Protein AF-A0AAW6K446-F1 (afdb_monomer_lite)

Foldseek 3Di:
DKDKDKDKDLDLQPVVVLLLLFFDADPVPRHFDADPVRHTHGDPPHDDDDDPDDSVCVSVVVVVVCVVVVFSPDSVRRIDMDIDIDPPPVPPD

Secondary structure (DSSP, 8-state):
--EEEEEEE--S-THHHHHHHHB-B-TTT-PBPB-TTSPBPBPTT-----SSS-GGGHHHHHHHHHHHTT---STTT--EEEEEEE--GGG--

Radius of gyration: 15.34 Å; chains: 1; bounding box: 36×26×42 Å

Sequence (93 aa):
MAIVKHIKSRNANYSAAINYLLFEHDEKTGKKIVDESGRSILRKEFYMYGLNCDPMSFDKECELTNAHFHKNKKREDIKSHHYIISYDPADVD

Organism: Mediterraneibacter gnavus (NCBI:txid33038)

pLDDT: mean 88.89, std 4.29, range [69.81, 95.62]

Structure (mmCIF, N/CA/C/O backbone):
data_AF-A0AAW6K446-F1
#
_entry.id   AF-A0AAW6K446-F1
#
loop_
_atom_site.group_PDB
_atom_site.id
_atom_site.type_symbol
_atom_site.label_atom_id
_atom_site.label_alt_id
_atom_site.label_comp_id
_atom_site.label_asym_id
_atom_site.label_entity_id
_atom_site.label_seq_id
_atom_site.pdbx_PDB_ins_code
_atom_site.Cartn_x
_atom_site.Cartn_y
_atom_site.Cartn_z
_atom_site.occupancy
_atom_site.B_iso_or_equiv
_atom_site.auth_seq_id
_atom_site.auth_comp_id
_atom_site.auth_asym_id
_atom_site.auth_atom_id
_atom_site.pdbx_PDB_model_num
ATOM 1 N N . MET A 1 1 ? -23.291 -5.673 5.121 1.00 87.94 1 MET A N 1
ATOM 2 C CA . MET A 1 1 ? -23.163 -6.127 3.717 1.00 87.94 1 MET A CA 1
ATOM 3 C C . MET A 1 1 ? -21.745 -5.812 3.283 1.00 87.94 1 MET A C 1
ATOM 5 O O . MET A 1 1 ? -21.256 -4.774 3.699 1.00 87.94 1 MET A O 1
ATOM 9 N N . ALA A 1 2 ? -21.077 -6.687 2.532 1.00 91.94 2 ALA A N 1
ATOM 10 C CA . ALA A 1 2 ? -19.757 -6.361 1.995 1.00 91.94 2 ALA A CA 1
ATOM 11 C C . ALA A 1 2 ? -19.910 -5.574 0.687 1.00 91.94 2 ALA A C 1
ATOM 13 O O . ALA A 1 2 ? -20.692 -5.992 -0.169 1.00 91.94 2 ALA A O 1
ATOM 14 N N . ILE A 1 3 ? -19.159 -4.488 0.515 1.00 93.06 3 ILE A N 1
ATOM 15 C CA . ILE A 1 3 ? -19.079 -3.747 -0.748 1.00 93.06 3 ILE A CA 1
ATOM 16 C C . ILE A 1 3 ? -17.651 -3.744 -1.293 1.00 93.06 3 ILE A C 1
ATOM 18 O O . ILE A 1 3 ? -16.682 -3.776 -0.534 1.00 93.06 3 ILE A O 1
ATOM 22 N N . VAL A 1 4 ? -17.512 -3.695 -2.619 1.00 92.38 4 VAL A N 1
ATOM 23 C CA . VAL A 1 4 ? -16.208 -3.559 -3.281 1.00 92.38 4 VAL A CA 1
ATOM 24 C C . VAL A 1 4 ? -16.016 -2.107 -3.692 1.00 92.38 4 VAL A C 1
ATOM 26 O O . VAL A 1 4 ? -16.641 -1.629 -4.636 1.00 92.38 4 VAL A O 1
ATOM 29 N N . LYS A 1 5 ? -15.104 -1.412 -3.014 1.00 88.94 5 LYS A N 1
ATOM 30 C CA . LYS A 1 5 ? -14.651 -0.075 -3.402 1.00 88.94 5 LYS A CA 1
ATOM 31 C C . LYS A 1 5 ? -13.530 -0.185 -4.423 1.00 88.94 5 LYS A C 1
ATOM 33 O O . LYS A 1 5 ? -12.572 -0.932 -4.217 1.00 88.94 5 LYS A O 1
ATOM 38 N N . HIS A 1 6 ? -13.610 0.603 -5.493 1.00 89.50 6 HIS A N 1
ATOM 39 C CA . HIS A 1 6 ? -12.550 0.713 -6.495 1.00 89.50 6 HIS A CA 1
ATOM 40 C C . HIS A 1 6 ? -11.863 2.079 -6.434 1.00 89.50 6 HIS A C 1
ATOM 42 O O . HIS A 1 6 ? -12.498 3.112 -6.629 1.00 89.50 6 HIS A O 1
ATOM 48 N N . ILE A 1 7 ? -10.545 2.081 -6.235 1.00 86.06 7 ILE A N 1
ATOM 49 C CA . ILE A 1 7 ? -9.715 3.287 -6.222 1.00 86.06 7 ILE A CA 1
ATOM 50 C C . ILE A 1 7 ? -8.724 3.212 -7.383 1.00 86.06 7 ILE A C 1
ATOM 52 O O . ILE A 1 7 ? -7.824 2.370 -7.415 1.00 86.06 7 ILE A O 1
ATOM 56 N N . LYS A 1 8 ? -8.877 4.114 -8.353 1.00 86.75 8 LYS A N 1
ATOM 57 C CA . LYS A 1 8 ? -7.921 4.281 -9.456 1.00 86.75 8 LYS A CA 1
ATOM 58 C C . LYS A 1 8 ? -6.798 5.215 -9.011 1.00 86.75 8 LYS A C 1
ATOM 60 O O . LYS A 1 8 ? -7.061 6.311 -8.526 1.00 86.75 8 LYS A O 1
ATOM 65 N N . SER A 1 9 ? -5.554 4.812 -9.233 1.00 82.00 9 SER A N 1
ATOM 66 C CA . SER A 1 9 ? -4.356 5.585 -8.912 1.00 82.00 9 SER A CA 1
ATOM 67 C C . SER A 1 9 ? -3.437 5.685 -10.128 1.00 82.00 9 SER A C 1
ATOM 69 O O . SER A 1 9 ? -3.237 4.721 -10.865 1.00 82.00 9 SER A O 1
ATOM 71 N N . ARG A 1 10 ? -2.856 6.870 -10.335 1.00 86.12 10 ARG A N 1
ATOM 72 C CA . ARG A 1 10 ? -1.790 7.121 -11.325 1.00 86.12 10 ARG A CA 1
ATOM 73 C C . ARG A 1 10 ? -0.462 7.446 -10.638 1.00 86.12 10 ARG A C 1
ATOM 75 O O . ARG A 1 10 ? 0.316 8.268 -11.121 1.00 86.12 10 ARG A O 1
ATOM 82 N N . ASN A 1 11 ? -0.258 6.886 -9.448 1.00 83.44 11 ASN A N 1
ATOM 83 C CA . ASN A 1 11 ? 0.934 7.121 -8.648 1.00 83.44 11 ASN A CA 1
ATOM 84 C C . ASN A 1 11 ? 2.078 6.210 -9.112 1.00 83.44 11 ASN A C 1
ATOM 86 O O . ASN A 1 11 ? 1.919 4.995 -9.144 1.00 83.44 11 ASN A O 1
ATOM 90 N N . ALA A 1 12 ? 3.220 6.813 -9.448 1.00 83.31 12 ALA A N 1
ATOM 91 C CA . ALA A 1 12 ? 4.448 6.099 -9.801 1.00 83.31 12 ALA A CA 1
ATOM 92 C C . ALA A 1 12 ? 5.184 5.531 -8.583 1.00 83.31 12 ALA A C 1
ATOM 94 O O . ALA A 1 12 ? 6.047 4.675 -8.730 1.00 83.31 12 ALA A O 1
ATOM 95 N N . ASN A 1 13 ? 4.870 6.030 -7.387 1.00 88.38 13 ASN A N 1
ATOM 96 C CA . ASN A 1 13 ? 5.430 5.526 -6.147 1.00 88.38 13 ASN A CA 1
ATOM 97 C C . ASN A 1 13 ? 4.645 4.280 -5.715 1.00 88.38 13 ASN A C 1
ATOM 99 O O . ASN A 1 13 ? 3.634 4.383 -5.015 1.00 88.38 13 ASN A O 1
ATOM 103 N N . TYR A 1 14 ? 5.108 3.111 -6.157 1.00 86.62 14 TYR A N 1
ATOM 104 C CA . TYR A 1 14 ? 4.501 1.820 -5.825 1.00 86.62 14 TYR A CA 1
ATOM 105 C C . TYR A 1 14 ? 4.592 1.503 -4.324 1.00 86.62 14 TYR A C 1
ATOM 107 O O . TYR A 1 14 ? 3.669 0.900 -3.773 1.00 86.62 14 TYR A O 1
ATOM 115 N N . SER A 1 15 ? 5.613 2.011 -3.624 1.00 88.75 15 SER A N 1
ATOM 116 C CA . SER A 1 15 ? 5.758 1.865 -2.170 1.00 88.75 15 SER A CA 1
ATOM 117 C C . SER A 1 15 ? 4.616 2.537 -1.402 1.00 88.75 15 SER A C 1
ATOM 119 O O . SER A 1 15 ? 4.314 2.151 -0.273 1.00 88.75 15 SER A O 1
ATOM 121 N N . ALA A 1 16 ? 3.944 3.539 -1.981 1.00 86.94 16 ALA A N 1
ATOM 122 C CA . ALA A 1 16 ? 2.812 4.206 -1.338 1.00 86.94 16 ALA A CA 1
ATOM 123 C C . ALA A 1 16 ? 1.638 3.247 -1.073 1.00 86.94 16 ALA A C 1
ATOM 125 O O . ALA A 1 16 ? 0.961 3.388 -0.055 1.00 86.94 16 ALA A O 1
ATOM 126 N N . ALA A 1 17 ? 1.418 2.264 -1.954 1.00 83.75 17 ALA A N 1
ATOM 127 C CA . ALA A 1 17 ? 0.372 1.260 -1.774 1.00 83.75 17 ALA A CA 1
ATOM 128 C C . ALA A 1 17 ? 0.679 0.348 -0.580 1.00 83.75 17 ALA A C 1
ATOM 130 O O . ALA A 1 17 ? -0.154 0.212 0.313 1.00 83.75 17 ALA A O 1
ATOM 131 N N . ILE A 1 18 ? 1.899 -0.197 -0.524 1.00 86.62 18 ILE A N 1
ATOM 132 C CA . ILE A 1 18 ? 2.348 -1.054 0.582 1.00 86.62 18 ILE A CA 1
ATOM 133 C C . ILE A 1 18 ? 2.264 -0.289 1.907 1.00 86.62 18 ILE A C 1
ATOM 135 O O . ILE A 1 18 ? 1.698 -0.783 2.875 1.00 86.62 18 ILE A O 1
ATOM 139 N N . ASN A 1 19 ? 2.750 0.956 1.941 1.00 88.00 19 ASN A N 1
ATOM 140 C CA . ASN A 1 19 ? 2.697 1.787 3.144 1.00 88.00 19 ASN A CA 1
ATOM 141 C C . ASN A 1 19 ? 1.265 1.999 3.654 1.00 88.00 19 ASN A C 1
ATOM 143 O O . ASN A 1 19 ? 1.030 1.916 4.856 1.00 88.00 19 ASN A O 1
ATOM 147 N N . TYR A 1 20 ? 0.311 2.258 2.758 1.00 85.12 20 TYR A N 1
ATOM 148 C CA . TYR A 1 20 ? -1.087 2.452 3.142 1.00 85.12 20 TYR A CA 1
ATOM 149 C C . TYR A 1 20 ? -1.728 1.182 3.729 1.00 85.12 20 TYR A C 1
ATOM 151 O O . TYR A 1 20 ? -2.571 1.260 4.630 1.00 85.12 20 TYR A O 1
ATOM 159 N N . LEU A 1 21 ? -1.332 0.014 3.216 1.00 85.06 21 LEU A N 1
ATOM 160 C CA . LEU A 1 21 ? -1.809 -1.286 3.688 1.00 85.06 21 LEU A CA 1
ATOM 161 C C . LEU A 1 21 ? -1.154 -1.696 5.013 1.00 85.06 21 LEU A C 1
ATOM 163 O O . LEU A 1 21 ? -1.827 -2.273 5.859 1.00 85.06 21 LEU A O 1
ATOM 167 N N . LEU A 1 22 ? 0.129 -1.383 5.209 1.00 90.00 22 LEU A N 1
ATOM 168 C CA . LEU A 1 22 ? 0.876 -1.754 6.413 1.00 90.00 22 LEU A CA 1
ATOM 169 C C . LEU A 1 22 ? 0.542 -0.883 7.622 1.00 90.00 22 LEU A C 1
ATOM 171 O O . LEU A 1 22 ? 0.466 -1.395 8.737 1.00 90.00 22 LEU A O 1
ATOM 175 N N . PHE A 1 23 ? 0.378 0.424 7.424 1.00 92.69 23 PHE A N 1
ATOM 176 C CA . PHE A 1 23 ? 0.261 1.377 8.525 1.00 92.69 23 PHE A CA 1
ATOM 177 C C . PHE A 1 23 ? -1.176 1.840 8.751 1.00 92.69 23 PHE A C 1
ATOM 179 O O . PHE A 1 23 ? -2.019 1.813 7.851 1.00 92.69 23 PHE A O 1
ATOM 186 N N . GLU A 1 24 ? -1.461 2.265 9.977 1.00 92.50 24 GLU A N 1
ATOM 187 C CA . GLU A 1 24 ? -2.728 2.882 10.337 1.00 92.50 24 GLU A CA 1
ATOM 188 C C . GLU A 1 24 ? -2.829 4.291 9.740 1.00 92.50 24 GLU A C 1
ATOM 190 O O . GLU A 1 24 ? -1.871 5.071 9.713 1.00 92.50 24 GLU A O 1
ATOM 195 N N . HIS A 1 25 ? -4.019 4.618 9.250 1.00 90.62 25 HIS A N 1
ATOM 196 C CA . HIS A 1 25 ? -4.365 5.926 8.717 1.00 90.62 25 HIS A CA 1
ATOM 197 C C . HIS A 1 25 ? -5.686 6.370 9.337 1.00 90.62 25 HIS A C 1
ATOM 199 O O . HIS A 1 25 ? -6.596 5.562 9.494 1.00 90.62 25 HIS A O 1
ATOM 205 N N . ASP A 1 26 ? -5.795 7.656 9.648 1.00 87.94 26 ASP A N 1
ATOM 206 C CA . ASP A 1 26 ? -7.055 8.272 10.034 1.00 87.94 26 ASP A CA 1
ATOM 207 C C . ASP A 1 26 ? -8.024 8.207 8.847 1.00 87.94 26 ASP A C 1
ATOM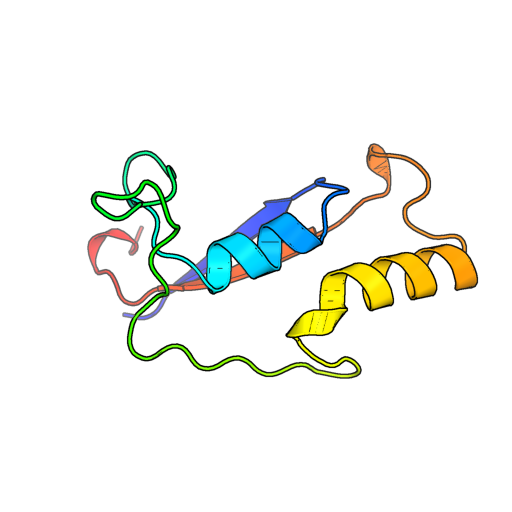 209 O O . ASP A 1 26 ? -7.728 8.700 7.757 1.00 87.94 26 ASP A O 1
ATOM 213 N N . GLU A 1 27 ? -9.176 7.574 9.044 1.00 76.12 27 GLU A N 1
ATOM 214 C CA . GLU A 1 27 ? -10.107 7.247 7.959 1.00 76.12 27 GLU A CA 1
ATOM 215 C C . GLU A 1 27 ? -10.762 8.486 7.338 1.00 76.12 27 GLU A C 1
ATOM 217 O O . GLU A 1 27 ? -11.122 8.476 6.162 1.00 76.12 27 GLU A O 1
ATOM 222 N N . LYS A 1 28 ? -10.875 9.581 8.101 1.00 80.12 28 LYS A N 1
ATOM 223 C CA . LYS A 1 28 ? -11.516 10.824 7.645 1.00 80.12 28 LYS A CA 1
ATOM 224 C C . LYS A 1 28 ? -10.563 11.708 6.853 1.00 80.12 28 LYS A C 1
ATOM 226 O O . LYS A 1 28 ? -10.960 12.347 5.883 1.00 80.12 28 LYS A O 1
ATOM 231 N N . THR A 1 29 ? -9.310 11.785 7.283 1.00 85.81 29 THR A N 1
ATOM 232 C CA . THR A 1 29 ? -8.301 12.685 6.713 1.00 85.81 29 THR A CA 1
ATOM 233 C C . THR A 1 29 ? -7.320 11.971 5.788 1.00 85.81 29 THR A C 1
ATOM 235 O O . THR A 1 29 ? -6.588 12.629 5.049 1.00 85.81 29 THR A O 1
ATOM 238 N N . GLY A 1 30 ? -7.259 10.638 5.842 1.00 81.44 30 GLY A N 1
ATOM 239 C CA . GLY A 1 30 ? -6.295 9.807 5.123 1.00 81.44 30 GLY A CA 1
ATOM 240 C C . GLY A 1 30 ? -4.857 9.929 5.639 1.00 81.44 30 GLY A C 1
ATOM 241 O O . GLY A 1 30 ? -3.937 9.353 5.049 1.00 81.44 30 GLY A O 1
ATOM 242 N N . LYS A 1 31 ? -4.619 10.684 6.720 1.00 89.00 31 LYS A N 1
ATOM 243 C CA . LYS A 1 31 ? -3.273 10.907 7.261 1.00 89.00 31 LYS A CA 1
ATOM 244 C C . LYS A 1 31 ? -2.794 9.690 8.034 1.00 89.00 31 LYS A C 1
ATOM 246 O O . LYS A 1 31 ? -3.554 9.071 8.764 1.00 89.00 31 LYS A O 1
ATOM 251 N N . LYS A 1 32 ? -1.510 9.372 7.885 1.00 91.06 32 LYS A N 1
ATOM 252 C CA . LYS A 1 32 ? -0.878 8.271 8.612 1.00 91.06 32 LYS A CA 1
ATOM 253 C C . LYS A 1 32 ? -0.851 8.570 10.111 1.00 91.06 32 LYS A C 1
ATOM 255 O O . LYS A 1 32 ? -0.473 9.680 10.492 1.00 91.06 32 LYS A O 1
ATOM 260 N N . ILE A 1 33 ? -1.217 7.592 10.930 1.00 94.56 33 ILE A N 1
ATOM 261 C CA . ILE A 1 33 ? -1.156 7.684 12.390 1.00 94.56 33 ILE A CA 1
ATOM 262 C C . ILE A 1 33 ? 0.261 7.320 12.844 1.00 94.56 33 ILE A C 1
ATOM 264 O O . ILE A 1 33 ? 0.883 6.384 12.329 1.00 94.56 33 ILE A O 1
ATOM 268 N N . VAL A 1 34 ? 0.786 8.099 13.786 1.00 95.62 34 VAL A N 1
ATOM 269 C CA . VAL A 1 34 ? 2.126 7.921 14.346 1.00 95.62 34 VAL A CA 1
ATOM 270 C C . VAL A 1 34 ? 2.072 7.831 15.867 1.00 95.62 34 VAL A C 1
ATOM 272 O O . VAL A 1 34 ? 1.153 8.366 16.485 1.00 95.62 34 VAL A O 1
ATOM 275 N N . ASP A 1 35 ? 3.046 7.145 16.456 1.00 94.31 35 ASP A N 1
ATOM 276 C CA . ASP A 1 35 ? 3.238 7.081 17.903 1.00 94.31 35 ASP A CA 1
ATOM 277 C C . ASP A 1 35 ? 3.839 8.382 18.471 1.00 94.31 35 ASP A C 1
ATOM 279 O O . ASP A 1 35 ? 4.141 9.332 17.742 1.00 94.31 35 ASP A O 1
ATOM 283 N N . GLU A 1 36 ? 4.044 8.423 19.789 1.00 94.88 36 GLU A N 1
ATOM 284 C CA . GLU A 1 36 ? 4.627 9.571 20.503 1.00 94.88 36 GLU A CA 1
ATOM 285 C C . GLU A 1 36 ? 6.039 9.942 20.012 1.0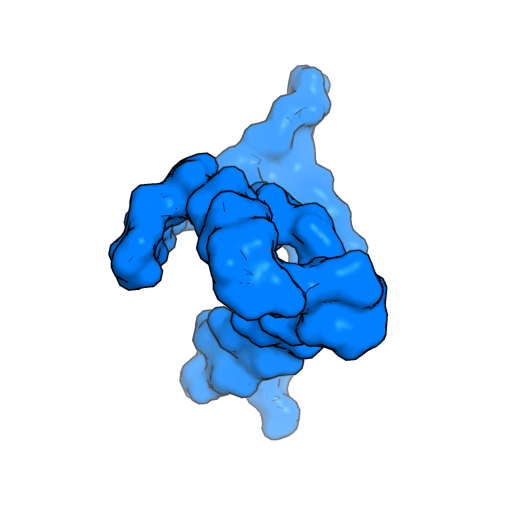0 94.88 36 GLU A C 1
ATOM 287 O O . GLU A 1 36 ? 6.471 11.085 20.153 1.00 94.88 36 GLU A O 1
ATOM 292 N N . SER A 1 37 ? 6.758 8.992 19.405 1.00 95.38 37 SER A N 1
ATOM 293 C CA . SER A 1 37 ? 8.087 9.192 18.814 1.00 95.38 37 SER A CA 1
ATOM 294 C C . SER A 1 37 ? 8.033 9.546 17.320 1.00 95.38 37 SER A C 1
ATOM 296 O O . SER A 1 37 ? 9.079 9.648 16.676 1.00 95.38 37 SER A O 1
ATOM 298 N N . GLY A 1 38 ? 6.838 9.711 16.744 1.00 93.56 38 GLY A N 1
ATOM 299 C CA . GLY A 1 38 ? 6.631 10.015 15.328 1.00 93.56 38 GLY A CA 1
ATOM 300 C C . GLY A 1 38 ? 6.792 8.814 14.389 1.00 93.56 38 GLY A C 1
ATOM 301 O O . GLY A 1 38 ? 6.881 8.999 13.171 1.00 93.56 38 GLY A O 1
ATOM 302 N N . ARG A 1 39 ? 6.839 7.582 14.907 1.00 94.44 39 ARG A N 1
ATOM 303 C CA . ARG A 1 39 ? 6.950 6.367 14.087 1.00 94.44 39 ARG A CA 1
ATOM 304 C C . ARG A 1 39 ? 5.574 5.905 13.640 1.00 94.44 39 ARG A C 1
ATOM 306 O O . ARG A 1 39 ? 4.599 6.009 14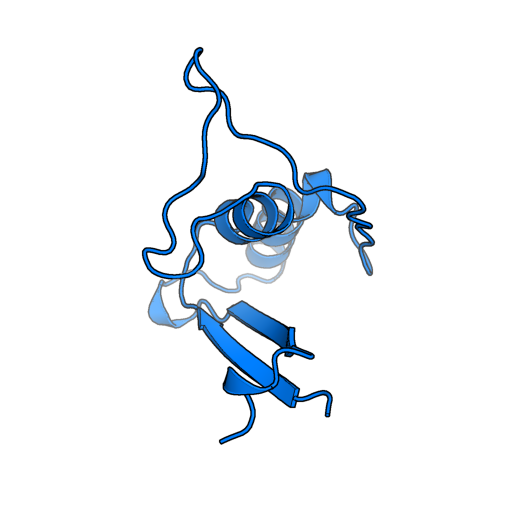.370 1.00 94.44 39 ARG A O 1
ATOM 313 N N . SER A 1 40 ? 5.497 5.386 12.419 1.00 93.56 40 SER A N 1
ATOM 314 C CA . SER A 1 40 ? 4.239 4.893 11.850 1.00 93.56 40 SER A CA 1
ATOM 315 C C . SER A 1 40 ? 3.756 3.643 12.586 1.00 93.56 40 SER A C 1
ATOM 317 O O . SER A 1 40 ? 4.539 2.716 12.792 1.00 93.56 40 SER A O 1
ATOM 319 N N . ILE A 1 41 ? 2.474 3.613 12.949 1.00 94.88 41 ILE A N 1
ATOM 320 C CA . ILE A 1 41 ? 1.870 2.483 13.665 1.00 94.88 41 ILE A CA 1
ATOM 321 C C . ILE A 1 41 ? 1.409 1.435 12.653 1.00 94.88 41 ILE A C 1
ATOM 323 O O . ILE A 1 41 ? 0.706 1.771 11.702 1.00 94.88 41 ILE A O 1
ATOM 327 N N . LEU A 1 42 ? 1.824 0.177 12.828 1.00 92.31 42 LEU A N 1
ATOM 328 C CA . LEU A 1 42 ? 1.363 -0.937 11.994 1.00 92.31 42 LEU A CA 1
ATOM 329 C C . LEU A 1 42 ? -0.103 -1.256 12.287 1.00 92.31 42 LEU A C 1
ATOM 331 O O . LEU A 1 42 ? -0.517 -1.234 13.446 1.00 92.31 42 LEU A O 1
ATOM 335 N N . ARG A 1 43 ? -0.865 -1.617 11.252 1.00 92.00 43 ARG A N 1
ATOM 336 C CA . ARG A 1 43 ? -2.234 -2.110 11.426 1.00 92.00 43 ARG A CA 1
ATOM 337 C C . ARG A 1 43 ? -2.240 -3.361 12.297 1.00 92.00 43 ARG A C 1
ATOM 339 O O . ARG A 1 43 ? -1.353 -4.208 12.206 1.00 92.00 43 ARG A O 1
ATOM 346 N N . LYS A 1 44 ? -3.275 -3.503 13.117 1.00 89.19 44 LYS A N 1
ATOM 347 C CA . LYS A 1 44 ? -3.521 -4.734 13.874 1.00 89.19 44 LYS A CA 1
ATOM 348 C C . LYS A 1 44 ? -4.123 -5.800 12.961 1.00 89.19 44 LYS A C 1
ATOM 350 O O . LYS A 1 44 ? -4.864 -5.473 12.040 1.00 89.19 44 LYS A O 1
ATOM 355 N N . GLU A 1 45 ? -3.780 -7.060 13.227 1.00 87.38 45 GLU A N 1
ATOM 356 C CA . GLU A 1 45 ? -4.356 -8.239 12.556 1.00 87.38 45 GLU A CA 1
ATOM 357 C C . GLU A 1 45 ? -4.270 -8.204 11.018 1.00 87.38 45 GLU A C 1
ATOM 359 O O . GLU A 1 45 ? -5.140 -8.718 10.316 1.00 87.38 45 GLU A O 1
ATOM 364 N N . PHE A 1 46 ? -3.210 -7.596 10.473 1.00 84.69 46 PHE A N 1
ATOM 365 C CA . PHE A 1 46 ? -3.011 -7.548 9.030 1.00 84.69 46 PHE A CA 1
ATOM 366 C C . PHE A 1 46 ? -2.347 -8.829 8.521 1.00 84.69 46 PHE A C 1
ATOM 368 O O . PHE A 1 46 ? -1.402 -9.352 9.112 1.00 84.69 46 PHE A O 1
ATOM 375 N N . TYR A 1 47 ? -2.823 -9.296 7.372 1.00 87.50 47 TYR A N 1
ATOM 376 C CA . TYR A 1 47 ? -2.206 -10.373 6.612 1.00 87.50 47 TYR A CA 1
ATOM 377 C C . TYR A 1 47 ? -1.842 -9.836 5.240 1.00 87.50 47 TYR A C 1
ATOM 379 O O . TYR A 1 47 ? -2.633 -9.133 4.609 1.00 87.50 47 TYR A O 1
ATOM 387 N N . MET A 1 48 ? -0.643 -10.169 4.776 1.00 88.12 48 MET A N 1
ATOM 388 C CA . MET A 1 48 ? -0.148 -9.705 3.492 1.00 88.12 48 MET A CA 1
ATOM 389 C C . MET A 1 48 ? 0.355 -10.891 2.680 1.00 88.12 48 MET A C 1
ATOM 391 O O . MET A 1 48 ? 1.140 -11.703 3.162 1.00 88.12 48 MET A O 1
ATOM 395 N N . TYR A 1 49 ? -0.125 -10.986 1.445 1.00 89.88 49 TYR A N 1
ATOM 396 C CA . TYR A 1 49 ? 0.229 -12.047 0.516 1.00 89.88 49 TYR A CA 1
ATOM 397 C C . TYR A 1 49 ? 0.425 -11.464 -0.880 1.00 89.88 49 TYR A C 1
ATOM 399 O O . TYR A 1 49 ? -0.243 -10.499 -1.255 1.00 89.88 49 TYR A O 1
ATOM 407 N N . GLY A 1 50 ? 1.360 -12.041 -1.629 1.00 89.44 50 GLY A N 1
ATOM 408 C CA . GLY A 1 50 ? 1.779 -11.558 -2.937 1.00 89.44 50 GLY A CA 1
ATOM 409 C C . GLY A 1 50 ? 1.586 -12.649 -3.970 1.00 89.44 50 GLY A C 1
ATOM 410 O O . GLY A 1 50 ? 1.910 -13.810 -3.729 1.00 89.44 50 GLY A O 1
ATOM 411 N N . LEU A 1 51 ? 1.041 -12.276 -5.124 1.00 90.19 51 LEU A N 1
ATOM 412 C CA . LEU A 1 51 ? 0.937 -13.171 -6.266 1.00 90.19 51 LEU A CA 1
ATOM 413 C C . LEU A 1 51 ? 2.025 -12.792 -7.268 1.00 90.19 51 LEU A C 1
ATOM 415 O O . LEU A 1 51 ? 1.997 -11.692 -7.814 1.00 90.19 51 LEU A O 1
ATOM 419 N N . ASN A 1 52 ? 2.949 -13.719 -7.526 1.00 89.62 52 ASN A N 1
ATOM 420 C CA . ASN A 1 52 ? 4.126 -13.540 -8.390 1.00 89.62 52 ASN A CA 1
ATOM 421 C C . ASN A 1 52 ? 5.203 -12.571 -7.872 1.00 89.62 52 ASN A C 1
ATOM 423 O O . ASN A 1 52 ? 6.142 -12.297 -8.610 1.00 89.62 52 ASN A O 1
ATOM 427 N N . CYS A 1 53 ? 5.082 -12.072 -6.643 1.00 90.75 53 CYS A N 1
ATOM 428 C CA . CYS A 1 53 ? 6.093 -11.243 -5.993 1.00 90.75 53 CYS A CA 1
ATOM 429 C C . CYS A 1 53 ? 6.088 -11.490 -4.486 1.00 90.75 53 CYS A C 1
ATOM 431 O O . CYS A 1 53 ? 5.061 -11.904 -3.930 1.00 90.75 53 CYS A O 1
ATOM 433 N N . ASP A 1 54 ? 7.195 -11.180 -3.814 1.00 92.19 54 ASP A N 1
ATOM 434 C CA . ASP A 1 54 ? 7.143 -11.003 -2.366 1.00 92.19 54 ASP A CA 1
ATOM 435 C C . ASP A 1 54 ? 6.485 -9.639 -2.057 1.00 92.19 54 ASP A C 1
ATOM 437 O O . ASP A 1 54 ? 6.814 -8.626 -2.682 1.00 92.19 54 ASP A O 1
ATOM 441 N N . PRO A 1 55 ? 5.498 -9.574 -1.144 1.00 89.75 55 PRO A N 1
ATOM 442 C CA . PRO A 1 55 ? 4.786 -8.327 -0.881 1.00 89.75 55 PRO A CA 1
ATOM 443 C C . PRO A 1 55 ? 5.657 -7.175 -0.389 1.00 89.75 55 PRO A C 1
ATOM 445 O O . PRO A 1 55 ? 5.329 -6.020 -0.658 1.00 89.75 55 PRO A O 1
ATOM 448 N N . MET A 1 56 ? 6.739 -7.463 0.338 1.00 90.25 56 MET A N 1
ATOM 449 C CA . MET A 1 56 ? 7.634 -6.434 0.867 1.00 90.25 56 MET A CA 1
ATOM 450 C C . MET A 1 56 ? 8.566 -5.877 -0.212 1.00 90.25 56 MET A C 1
ATOM 452 O O . MET A 1 56 ? 9.035 -4.751 -0.063 1.00 90.25 56 MET A O 1
ATOM 456 N N . SER A 1 57 ? 8.805 -6.619 -1.297 1.00 92.19 57 SER A N 1
ATOM 457 C CA . SER A 1 57 ? 9.550 -6.165 -2.481 1.00 92.19 57 SER A CA 1
ATOM 458 C C . SER A 1 57 ? 8.662 -5.749 -3.653 1.00 92.19 57 SER A C 1
ATOM 460 O O . SER A 1 57 ? 9.183 -5.449 -4.731 1.00 92.19 57 SER A O 1
ATOM 462 N N . PHE A 1 58 ? 7.337 -5.699 -3.473 1.00 90.62 58 PHE A N 1
ATOM 463 C CA . PHE A 1 58 ? 6.383 -5.414 -4.549 1.00 90.62 58 PHE A CA 1
ATOM 464 C C . PHE A 1 58 ? 6.720 -4.137 -5.330 1.00 90.62 58 PHE A C 1
ATOM 466 O O . PHE A 1 58 ? 6.596 -4.110 -6.554 1.00 90.62 58 PHE A O 1
ATOM 473 N N . ASP A 1 59 ? 7.163 -3.079 -4.653 1.00 90.50 59 ASP A N 1
ATOM 474 C CA . ASP A 1 59 ? 7.507 -1.816 -5.299 1.00 90.50 59 ASP A CA 1
ATOM 475 C C . ASP A 1 59 ? 8.684 -1.972 -6.269 1.00 90.50 59 ASP A C 1
ATOM 477 O O . ASP A 1 59 ? 8.581 -1.601 -7.443 1.00 90.50 59 ASP A O 1
ATOM 481 N N . LYS A 1 60 ? 9.764 -2.604 -5.812 1.00 92.38 60 LYS A N 1
ATOM 482 C CA . LYS A 1 60 ? 10.960 -2.866 -6.603 1.00 92.38 60 LYS A CA 1
ATOM 483 C C . LYS A 1 60 ? 10.681 -3.837 -7.738 1.00 92.38 60 LYS A C 1
ATOM 485 O O . LYS A 1 60 ? 11.125 -3.609 -8.864 1.00 92.38 60 LYS A O 1
ATOM 490 N N . GLU A 1 61 ? 9.940 -4.902 -7.471 1.00 93.62 61 GLU A N 1
ATOM 491 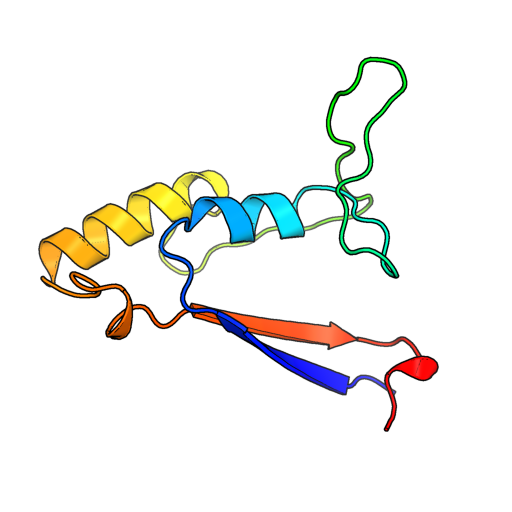C CA . GLU A 1 61 ? 9.565 -5.880 -8.490 1.00 93.62 61 GLU A CA 1
ATOM 492 C C . GLU A 1 61 ? 8.668 -5.258 -9.566 1.00 93.62 61 GLU A C 1
ATOM 494 O O . GLU A 1 61 ? 8.858 -5.521 -10.759 1.00 93.62 61 GLU A O 1
ATOM 499 N N . CYS A 1 62 ? 7.754 -4.360 -9.184 1.00 90.81 62 CYS A N 1
ATOM 500 C CA . CYS A 1 62 ? 6.931 -3.613 -10.129 1.00 90.81 62 CYS A CA 1
ATOM 501 C C . CYS A 1 62 ? 7.785 -2.683 -11.003 1.00 90.81 62 CYS A C 1
ATOM 503 O O . CYS A 1 62 ?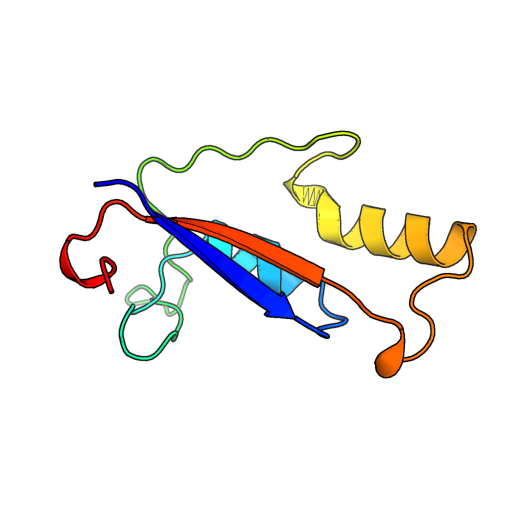 7.607 -2.647 -12.225 1.00 90.81 62 CYS A O 1
ATOM 505 N N . GLU A 1 63 ? 8.745 -1.961 -10.420 1.00 90.31 63 GLU A N 1
ATOM 506 C CA . GLU A 1 63 ? 9.693 -1.129 -11.174 1.00 90.31 63 GLU A CA 1
ATOM 507 C C . GLU A 1 63 ? 10.492 -1.948 -12.195 1.00 90.31 63 GLU A C 1
ATOM 509 O O . GLU A 1 63 ? 10.551 -1.581 -13.371 1.00 90.31 63 GLU A O 1
ATOM 514 N N . LEU A 1 64 ? 11.076 -3.071 -11.765 1.00 93.56 64 LEU A N 1
ATOM 515 C CA . LEU A 1 64 ? 11.889 -3.941 -12.620 1.00 93.56 64 LEU A CA 1
ATOM 516 C C . LEU A 1 64 ? 11.061 -4.550 -13.753 1.00 93.56 64 LEU A C 1
ATOM 518 O O . LEU A 1 64 ? 11.488 -4.540 -14.909 1.00 93.56 64 LEU A O 1
ATOM 522 N N . THR A 1 65 ? 9.851 -5.011 -13.443 1.00 93.19 65 THR A N 1
ATOM 523 C CA . THR A 1 65 ? 8.918 -5.566 -14.429 1.00 93.19 65 THR A CA 1
ATOM 524 C C . THR A 1 65 ? 8.533 -4.515 -15.470 1.00 93.19 65 THR A C 1
ATOM 526 O O . THR A 1 65 ? 8.597 -4.767 -16.675 1.00 93.19 65 THR A O 1
ATOM 529 N N . ASN A 1 66 ? 8.192 -3.301 -15.034 1.00 92.00 66 ASN A N 1
ATOM 530 C CA . ASN A 1 66 ? 7.860 -2.210 -15.949 1.00 92.00 66 ASN A CA 1
ATOM 531 C C . ASN A 1 66 ? 9.052 -1.809 -16.824 1.00 92.00 66 ASN A C 1
ATOM 533 O O . ASN A 1 66 ? 8.869 -1.559 -18.018 1.00 92.00 66 ASN A O 1
ATOM 537 N N . ALA A 1 67 ? 10.268 -1.794 -16.270 1.00 92.44 67 ALA A N 1
ATOM 538 C CA . ALA A 1 67 ? 11.484 -1.532 -17.033 1.00 92.44 67 ALA A CA 1
ATOM 539 C C . ALA A 1 67 ? 11.717 -2.606 -18.109 1.00 92.44 67 ALA A C 1
ATOM 541 O O . ALA A 1 67 ? 11.930 -2.258 -19.278 1.00 92.44 67 ALA A O 1
ATOM 542 N N . HIS A 1 68 ? 11.600 -3.884 -17.733 1.00 95.44 68 HIS A N 1
ATOM 543 C CA . HIS A 1 68 ? 11.785 -5.035 -18.619 1.00 95.44 68 HIS A CA 1
ATOM 544 C C . HIS A 1 68 ? 10.796 -5.031 -19.792 1.00 95.44 68 HIS A C 1
ATOM 546 O O . HIS A 1 68 ? 11.202 -5.158 -20.943 1.00 95.44 68 HIS A O 1
ATOM 552 N N . PHE A 1 69 ? 9.508 -4.801 -19.524 1.00 94.69 69 PHE A N 1
ATOM 553 C CA . PHE A 1 69 ? 8.462 -4.775 -20.556 1.00 94.69 69 PHE A CA 1
ATOM 554 C C . PHE A 1 69 ? 8.230 -3.396 -21.181 1.00 94.69 69 PHE A C 1
ATOM 556 O O . PHE A 1 69 ? 7.290 -3.211 -21.960 1.00 94.69 69 PHE A O 1
ATOM 563 N N . HIS A 1 70 ? 9.059 -2.412 -20.831 1.00 93.19 70 HIS A N 1
ATOM 564 C CA . HIS A 1 70 ? 8.967 -1.040 -21.322 1.00 93.19 70 HIS A CA 1
ATOM 565 C C . HIS A 1 70 ? 7.588 -0.386 -21.088 1.00 93.19 70 HIS A C 1
ATOM 567 O O . HIS A 1 70 ? 7.117 0.390 -21.924 1.00 93.19 70 HIS A O 1
ATOM 573 N N . LYS A 1 71 ? 6.944 -0.685 -19.954 1.00 91.94 71 LYS A N 1
ATOM 574 C CA . LYS A 1 71 ? 5.634 -0.152 -19.539 1.00 91.94 71 LYS A CA 1
ATOM 575 C C . LYS A 1 71 ? 5.777 1.027 -18.571 1.00 91.94 71 LYS A C 1
ATOM 577 O O . LYS A 1 71 ? 6.852 1.265 -18.031 1.00 91.94 71 LYS A O 1
ATOM 582 N N . ASN A 1 72 ? 4.679 1.763 -18.364 1.00 88.12 72 ASN A N 1
ATOM 583 C CA . ASN A 1 72 ? 4.539 2.814 -17.343 1.00 88.12 72 ASN A CA 1
ATOM 584 C C . ASN A 1 72 ? 5.637 3.901 -17.370 1.00 88.12 72 ASN A C 1
ATOM 586 O O . ASN A 1 72 ? 6.022 4.425 -16.328 1.00 88.12 72 ASN A O 1
ATOM 590 N N . LYS A 1 73 ? 6.151 4.249 -18.562 1.00 86.00 73 LYS A N 1
ATOM 591 C CA . LYS A 1 73 ? 7.256 5.214 -18.725 1.00 86.00 73 LYS A CA 1
ATOM 592 C C . LYS A 1 73 ? 6.827 6.660 -18.493 1.00 86.00 73 LYS A C 1
ATOM 594 O O . LYS A 1 73 ? 7.631 7.470 -18.038 1.00 86.00 73 LYS A O 1
ATOM 599 N N . LYS A 1 74 ? 5.582 7.000 -18.830 1.00 88.81 74 LYS A N 1
ATOM 600 C CA . LYS A 1 74 ? 5.001 8.321 -18.582 1.00 88.81 74 LYS A CA 1
ATOM 601 C C . LYS A 1 74 ? 3.942 8.227 -17.497 1.00 88.81 74 LYS A C 1
ATOM 603 O O . LYS A 1 74 ? 3.265 7.214 -17.367 1.00 88.81 74 LYS A O 1
ATOM 608 N N . ARG A 1 75 ? 3.720 9.327 -16.774 1.00 82.81 75 ARG A N 1
ATOM 609 C CA . ARG A 1 75 ? 2.698 9.418 -15.716 1.00 82.81 75 ARG A CA 1
ATOM 610 C C . ARG A 1 75 ? 1.289 9.036 -16.193 1.00 82.81 75 ARG A C 1
ATOM 612 O O . ARG A 1 75 ? 0.509 8.492 -15.420 1.00 82.81 75 ARG A O 1
ATOM 619 N N . GLU A 1 76 ? 0.960 9.330 -17.447 1.00 87.00 76 GLU A N 1
ATOM 620 C CA . GLU A 1 76 ? -0.323 8.983 -18.076 1.00 87.00 76 GLU A CA 1
ATOM 621 C C . GLU A 1 76 ? -0.499 7.482 -18.346 1.00 87.00 76 GLU A C 1
ATOM 623 O O . GLU A 1 76 ? -1.632 6.998 -18.362 1.00 87.00 76 GLU A O 1
ATOM 628 N N . ASP A 1 77 ? 0.606 6.747 -18.482 1.00 88.00 77 ASP A N 1
ATOM 629 C CA . ASP A 1 77 ? 0.604 5.302 -18.710 1.00 88.00 77 ASP A CA 1
ATOM 630 C C . ASP A 1 77 ? 0.393 4.518 -17.410 1.00 88.00 77 ASP A C 1
ATOM 632 O O . ASP A 1 77 ? -0.071 3.379 -17.449 1.00 88.00 77 ASP A O 1
ATOM 636 N N . ILE A 1 78 ? 0.716 5.128 -16.263 1.00 86.50 78 ILE A N 1
ATOM 637 C CA . ILE A 1 78 ? 0.659 4.481 -14.952 1.00 86.50 78 ILE A CA 1
ATOM 638 C C . ILE A 1 78 ? -0.789 4.185 -14.586 1.00 86.50 78 ILE A C 1
ATOM 640 O O . ILE A 1 78 ? -1.614 5.088 -14.412 1.00 86.50 78 ILE A O 1
ATOM 644 N N . LYS A 1 79 ? -1.076 2.896 -14.419 1.00 83.50 79 LYS A N 1
ATOM 645 C CA . LYS A 1 79 ? -2.378 2.385 -14.001 1.00 83.50 79 LYS A CA 1
ATOM 646 C C . LYS A 1 79 ? -2.191 1.499 -12.782 1.00 83.50 79 LY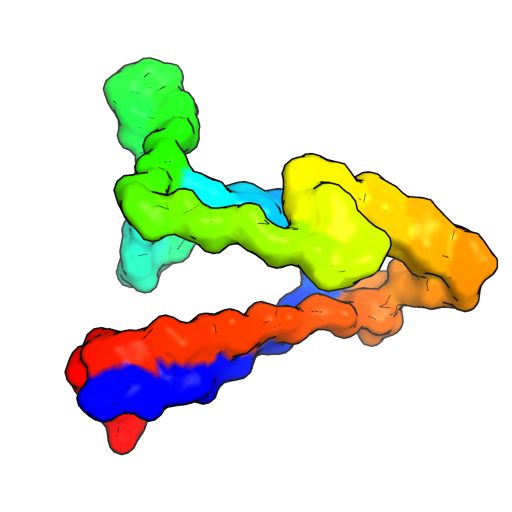S A C 1
ATOM 648 O O . LYS A 1 79 ? -1.764 0.357 -12.905 1.00 83.50 79 LYS A O 1
ATOM 653 N N . SER A 1 80 ? -2.531 2.030 -11.615 1.00 85.00 80 SER A N 1
ATOM 654 C CA . SER A 1 80 ? -2.698 1.248 -10.395 1.00 85.00 80 SER A CA 1
ATOM 655 C C . SER A 1 80 ? -4.169 1.253 -9.990 1.00 85.00 80 SER A C 1
ATOM 657 O O . SER A 1 80 ? -4.881 2.248 -10.153 1.00 85.00 80 SER A O 1
ATOM 659 N N . HIS A 1 81 ? -4.649 0.110 -9.521 1.00 86.94 81 HIS A N 1
ATOM 660 C CA . HIS A 1 81 ? -6.029 -0.097 -9.114 1.00 86.94 81 HIS A CA 1
ATOM 661 C C . HIS A 1 81 ? -6.002 -0.767 -7.748 1.00 86.94 81 HIS A C 1
ATOM 663 O O . HIS A 1 81 ? -5.429 -1.844 -7.611 1.00 86.94 81 HIS A O 1
ATOM 669 N N . HIS A 1 82 ? -6.613 -0.140 -6.750 1.00 86.44 82 HIS A N 1
ATOM 670 C CA . HIS A 1 82 ? -6.825 -0.764 -5.451 1.00 86.44 82 HIS A CA 1
ATOM 671 C C . HIS A 1 82 ? -8.296 -1.143 -5.335 1.00 86.44 82 HIS A C 1
ATOM 673 O O . HIS A 1 82 ? -9.179 -0.344 -5.659 1.00 86.44 82 HIS A O 1
ATOM 679 N N . TYR A 1 83 ? -8.544 -2.361 -4.874 1.00 89.00 83 TYR A N 1
ATOM 680 C CA . TYR A 1 83 ? -9.876 -2.845 -4.550 1.00 89.00 83 TYR A CA 1
ATOM 681 C C . TYR A 1 83 ? -9.919 -3.104 -3.051 1.00 89.00 83 TYR A C 1
ATOM 683 O O . TYR A 1 83 ? -9.048 -3.792 -2.524 1.00 89.00 83 TYR A O 1
ATOM 691 N N . ILE A 1 84 ? -10.898 -2.519 -2.369 1.00 88.00 84 ILE A N 1
ATOM 692 C CA . ILE A 1 84 ? -11.082 -2.672 -0.925 1.00 88.00 84 ILE A CA 1
ATOM 693 C C . ILE A 1 84 ? -12.446 -3.309 -0.708 1.00 88.00 84 ILE A C 1
ATOM 695 O O . ILE A 1 84 ? -13.450 -2.799 -1.203 1.00 88.00 84 ILE A O 1
ATOM 699 N N . ILE A 1 85 ? -12.475 -4.417 0.027 1.00 90.62 85 ILE A N 1
ATOM 700 C CA . ILE A 1 85 ? -13.723 -5.012 0.499 1.00 90.62 85 ILE A CA 1
ATOM 701 C C . ILE A 1 85 ? -14.042 -4.355 1.837 1.00 90.62 85 ILE A C 1
ATOM 703 O O . ILE A 1 85 ? -13.316 -4.570 2.806 1.00 90.62 85 ILE A O 1
ATOM 707 N N . SER A 1 86 ? -15.093 -3.540 1.878 1.00 87.06 86 SER A N 1
ATOM 708 C CA . SER A 1 86 ? -15.550 -2.904 3.112 1.00 87.06 86 SER A CA 1
ATOM 709 C C . SER A 1 86 ? -16.793 -3.593 3.649 1.00 87.06 86 SER A C 1
ATOM 711 O O . SER A 1 86 ? -17.686 -3.958 2.886 1.00 87.06 86 SER A O 1
ATOM 713 N N . TYR A 1 87 ? -16.841 -3.753 4.967 1.00 90.12 87 TYR A N 1
ATOM 714 C CA . TYR A 1 87 ? -18.015 -4.213 5.705 1.00 90.12 87 TYR A CA 1
ATOM 715 C C . TYR A 1 87 ? -18.678 -3.083 6.498 1.00 90.12 87 TYR A C 1
ATOM 717 O O . TYR A 1 87 ? -19.670 -3.343 7.183 1.00 90.12 87 TYR A O 1
ATOM 725 N N . ASP A 1 88 ? -18.139 -1.861 6.425 1.00 88.31 88 ASP A N 1
ATOM 726 C CA . ASP A 1 88 ? -18.705 -0.706 7.113 1.00 88.31 88 ASP A CA 1
ATOM 727 C C . ASP A 1 88 ? -20.117 -0.430 6.565 1.00 88.31 88 ASP A C 1
ATOM 729 O O . ASP A 1 88 ? -20.279 -0.234 5.357 1.00 88.31 88 ASP A O 1
ATOM 733 N N . PRO A 1 89 ? -21.162 -0.425 7.412 1.00 89.69 89 PRO A N 1
ATOM 734 C CA . PRO A 1 89 ? -22.509 -0.079 6.979 1.00 89.69 89 PRO A CA 1
ATOM 735 C C . PRO A 1 89 ? -22.618 1.305 6.325 1.00 89.69 89 PRO A C 1
ATOM 737 O O . PRO A 1 89 ? -23.495 1.485 5.488 1.00 89.69 89 PRO A O 1
ATOM 740 N N . ALA A 1 90 ? -21.751 2.260 6.676 1.00 88.69 90 ALA A N 1
ATOM 741 C CA . ALA A 1 90 ? -21.727 3.598 6.082 1.00 88.69 90 ALA A CA 1
ATOM 742 C C . ALA A 1 90 ? -21.222 3.608 4.630 1.00 88.69 90 ALA A C 1
ATOM 744 O O . ALA A 1 90 ? -21.426 4.583 3.914 1.00 88.69 90 ALA A O 1
ATOM 745 N N . ASP A 1 91 ? -20.573 2.525 4.202 1.00 85.06 91 ASP A N 1
ATOM 746 C CA . ASP A 1 91 ? -20.069 2.355 2.843 1.00 85.06 91 ASP A CA 1
ATOM 747 C C . ASP A 1 91 ? -21.098 1.739 1.890 1.00 85.06 91 ASP A C 1
ATOM 749 O O . ASP A 1 91 ? -20.818 1.565 0.705 1.00 85.06 91 ASP A O 1
ATOM 753 N N . VAL A 1 92 ? -22.274 1.373 2.399 1.00 81.69 92 VAL A N 1
ATOM 754 C CA . VAL A 1 92 ? -23.413 0.973 1.579 1.00 81.69 92 VAL A CA 1
ATOM 755 C C . VAL A 1 92 ? -24.061 2.245 1.030 1.00 81.69 92 VAL A C 1
ATOM 757 O O . VAL A 1 92 ? -24.704 2.964 1.789 1.00 81.69 92 VAL A O 1
ATOM 760 N N . ASP A 1 93 ? -23.852 2.513 -0.263 1.00 69.81 93 ASP A N 1
ATOM 761 C CA . ASP A 1 93 ? -24.546 3.577 -1.014 1.00 69.81 93 ASP A CA 1
ATOM 762 C C . ASP A 1 93 ? -26.080 3.417 -0.982 1.00 69.81 93 ASP A C 1
ATOM 764 O O . ASP A 1 93 ? -26.571 2.270 -1.149 1.00 69.81 93 ASP A O 1
#